Protein AF-A0A8S9I2S1-F1 (afdb_monomer_lite)

pLDDT: mean 80.67, std 11.35, range [46.56, 91.69]

Radius of gyration: 18.19 Å; chains: 1; bounding box: 32×26×56 Å

Foldseek 3Di:
DDDDDPVRVVVVVVVVVVVVCVVVVVLVVVLVVVCVVPVVLVVVLVVQCCVQQNPVRVVPDDDDPVSVVSSVSSVVSD

Structure (mmCIF, N/CA/C/O backbone):
data_AF-A0A8S9I2S1-F1
#
_entry.id   AF-A0A8S9I2S1-F1
#
loop_
_atom_site.group_PDB
_atom_site.id
_atom_site.type_symbol
_atom_site.label_atom_id
_atom_site.label_alt_id
_atom_site.label_comp_id
_atom_site.label_asym_id
_atom_site.label_entity_id
_atom_site.label_seq_id
_atom_site.pdbx_PDB_ins_code
_atom_site.Cartn_x
_atom_site.Cartn_y
_atom_site.Cartn_z
_atom_site.occupancy
_atom_site.B_iso_or_equiv
_atom_site.auth_seq_id
_atom_site.auth_comp_id
_atom_site.auth_asym_id
_atom_site.auth_atom_id
_atom_site.pdbx_PDB_model_num
ATOM 1 N N . MET A 1 1 ? 7.528 -0.395 -41.180 1.00 46.56 1 MET A N 1
ATOM 2 C CA . MET A 1 1 ? 7.298 0.047 -39.791 1.00 46.56 1 MET A CA 1
ATOM 3 C C . MET A 1 1 ? 7.586 -1.155 -38.906 1.00 46.56 1 MET A C 1
ATOM 5 O O . MET A 1 1 ? 6.730 -2.020 -38.788 1.00 46.56 1 MET A O 1
ATOM 9 N N . SER A 1 2 ? 8.831 -1.333 -38.458 1.00 61.25 2 SER A N 1
ATOM 10 C CA . SER A 1 2 ? 9.177 -2.495 -37.633 1.00 61.25 2 SER A CA 1
ATOM 11 C C . SER A 1 2 ? 8.652 -2.270 -36.220 1.00 61.25 2 SER A C 1
ATOM 13 O O . SER A 1 2 ? 9.045 -1.303 -35.571 1.00 61.25 2 SER A O 1
ATOM 15 N N . LEU A 1 3 ? 7.764 -3.159 -35.760 1.00 69.94 3 LEU A N 1
ATOM 16 C CA . LEU A 1 3 ? 7.572 -3.385 -34.329 1.00 69.94 3 LEU A CA 1
ATOM 17 C C . LEU A 1 3 ? 8.954 -3.636 -33.708 1.00 69.94 3 LEU A C 1
ATOM 19 O O . LEU A 1 3 ? 9.781 -4.306 -34.328 1.00 69.94 3 LEU A O 1
ATOM 23 N N . PHE A 1 4 ? 9.188 -3.065 -32.528 1.00 76.12 4 PHE A N 1
ATOM 24 C CA . PHE A 1 4 ? 10.435 -3.141 -31.766 1.00 76.12 4 PHE A CA 1
ATOM 25 C C . PHE A 1 4 ? 11.163 -4.485 -31.894 1.00 76.12 4 PHE A C 1
ATOM 27 O O . PHE A 1 4 ? 10.560 -5.557 -31.782 1.00 76.12 4 PHE A O 1
ATOM 34 N N . THR A 1 5 ? 12.482 -4.436 -32.070 1.00 87.75 5 THR A N 1
ATOM 35 C CA . THR A 1 5 ? 13.326 -5.622 -31.922 1.00 87.75 5 THR A CA 1
ATOM 36 C C . THR A 1 5 ? 13.274 -6.114 -30.473 1.00 87.75 5 THR A C 1
ATOM 38 O O . THR A 1 5 ? 13.047 -5.348 -29.535 1.00 87.75 5 THR A O 1
ATOM 41 N N . PHE A 1 6 ? 13.518 -7.407 -30.253 1.00 86.19 6 PHE A N 1
ATOM 42 C CA . PHE A 1 6 ? 13.462 -8.003 -28.912 1.00 86.19 6 PHE A CA 1
ATOM 43 C C . PHE A 1 6 ? 14.378 -7.302 -27.889 1.00 86.19 6 PHE A C 1
ATOM 45 O O . PHE A 1 6 ? 14.043 -7.209 -26.708 1.00 86.19 6 PHE A O 1
ATOM 52 N N . ASN A 1 7 ? 15.518 -6.771 -28.341 1.00 87.75 7 ASN A N 1
ATOM 53 C CA . ASN A 1 7 ? 16.442 -6.024 -27.488 1.00 87.75 7 ASN A CA 1
ATOM 54 C C . ASN A 1 7 ? 15.893 -4.644 -27.103 1.00 87.75 7 ASN A C 1
ATOM 56 O O . ASN A 1 7 ? 16.021 -4.257 -25.944 1.00 87.75 7 ASN A O 1
ATOM 60 N N . GLU A 1 8 ? 15.249 -3.934 -28.032 1.00 88.56 8 GLU A N 1
ATOM 61 C CA . GLU A 1 8 ? 14.599 -2.646 -27.748 1.00 88.56 8 GLU A CA 1
ATOM 62 C C . GLU A 1 8 ? 13.409 -2.826 -26.802 1.00 88.56 8 GLU A C 1
ATOM 64 O O . GLU A 1 8 ? 13.264 -2.067 -25.846 1.00 88.56 8 GLU A O 1
ATOM 69 N N . PHE A 1 9 ? 12.615 -3.884 -26.998 1.00 88.81 9 PHE A N 1
ATOM 70 C CA . PHE A 1 9 ? 11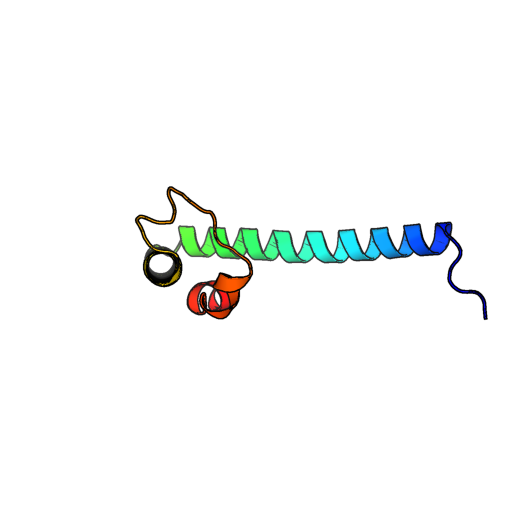.539 -4.244 -26.076 1.00 88.81 9 PHE A CA 1
ATOM 71 C C . PHE A 1 9 ? 12.074 -4.540 -24.669 1.00 88.81 9 PHE A C 1
ATOM 73 O O . PHE A 1 9 ? 11.558 -4.025 -23.679 1.00 88.81 9 PHE A O 1
ATOM 80 N N . ARG A 1 10 ? 13.146 -5.338 -24.562 1.00 87.25 10 ARG A N 1
ATOM 81 C CA . ARG A 1 10 ? 13.773 -5.657 -23.271 1.00 87.25 10 ARG A CA 1
ATOM 82 C C . ARG A 1 10 ? 14.314 -4.406 -22.577 1.00 87.25 10 ARG A C 1
ATOM 84 O O . ARG A 1 10 ? 14.226 -4.325 -21.354 1.00 87.25 10 ARG A O 1
ATOM 91 N N . ALA A 1 11 ? 14.899 -3.477 -23.330 1.00 89.19 11 ALA A N 1
ATOM 92 C CA . ALA A 1 11 ? 15.395 -2.217 -22.7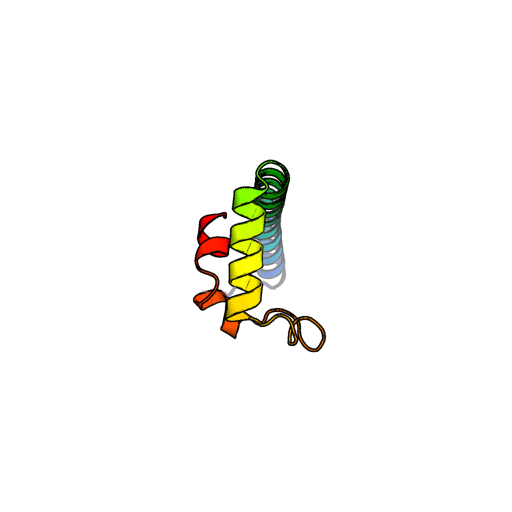88 1.00 89.19 11 ALA A CA 1
ATOM 93 C C . ALA A 1 11 ? 14.238 -1.367 -22.240 1.00 89.19 11 ALA A C 1
ATOM 95 O O . ALA A 1 11 ? 14.234 -1.062 -21.052 1.00 89.19 11 ALA A O 1
ATOM 96 N N . GLN A 1 12 ? 13.199 -1.117 -23.046 1.00 90.06 12 GLN A N 1
ATOM 97 C CA . GLN A 1 12 ? 12.022 -0.357 -22.602 1.00 90.06 12 GLN A CA 1
ATOM 98 C C . GLN A 1 12 ? 11.326 -0.979 -21.392 1.00 90.06 12 GLN A C 1
ATOM 100 O O . GLN A 1 12 ? 10.949 -0.274 -20.461 1.00 90.06 12 GLN A O 1
ATOM 105 N N . TRP A 1 13 ? 11.163 -2.303 -21.382 1.00 90.75 13 TRP A N 1
ATOM 106 C CA . TRP A 1 13 ? 10.549 -2.998 -20.256 1.00 90.75 13 TRP A CA 1
ATOM 107 C C . TRP A 1 13 ? 11.326 -2.777 -18.954 1.00 90.75 13 TRP A C 1
ATOM 109 O O . TRP A 1 13 ? 10.720 -2.554 -17.908 1.00 90.75 13 TRP A O 1
ATOM 119 N N . LYS A 1 14 ? 12.663 -2.820 -19.001 1.00 89.31 14 LYS A N 1
ATOM 120 C CA . LYS A 1 14 ? 13.501 -2.561 -17.822 1.00 89.31 14 LYS A CA 1
ATOM 121 C C . LYS A 1 14 ? 13.324 -1.138 -17.309 1.00 89.31 14 LYS A C 1
ATOM 123 O O . LYS A 1 14 ? 13.118 -0.971 -16.112 1.00 89.31 14 LYS A O 1
ATOM 128 N N . ASP A 1 15 ? 13.353 -0.157 -18.204 1.00 87.31 15 ASP A N 1
ATOM 129 C CA . ASP A 1 15 ? 13.226 1.252 -17.830 1.00 87.31 15 ASP A CA 1
ATOM 130 C C . ASP A 1 15 ? 11.867 1.531 -17.171 1.00 87.31 15 ASP A C 1
ATOM 132 O O . ASP A 1 15 ? 11.806 2.168 -16.121 1.00 87.31 15 ASP A O 1
ATOM 136 N N . ILE A 1 16 ? 10.785 0.971 -17.727 1.00 87.19 16 ILE A N 1
ATOM 137 C CA . ILE A 1 16 ? 9.437 1.075 -17.150 1.00 87.19 16 ILE A CA 1
ATOM 138 C C . ILE A 1 16 ? 9.373 0.421 -15.767 1.00 87.19 16 ILE A C 1
ATOM 140 O O . ILE A 1 16 ? 8.805 1.005 -14.847 1.00 87.19 16 ILE A O 1
ATOM 144 N N . ASN A 1 17 ? 9.957 -0.770 -15.591 1.00 83.94 17 ASN A N 1
ATOM 145 C CA . ASN A 1 17 ? 9.930 -1.448 -14.292 1.00 83.94 17 ASN A CA 1
ATOM 146 C C . ASN A 1 17 ? 10.670 -0.659 -13.217 1.00 83.94 17 ASN A C 1
ATOM 148 O O . ASN A 1 17 ? 10.127 -0.475 -12.135 1.00 83.94 17 ASN A O 1
ATOM 152 N N . VAL A 1 18 ? 11.878 -0.176 -13.509 1.00 82.81 18 VAL A N 1
ATOM 153 C CA . VAL A 1 18 ? 12.666 0.594 -12.536 1.00 82.81 18 VAL A CA 1
ATOM 154 C C . VAL A 1 18 ? 11.941 1.890 -12.173 1.00 82.81 18 VAL A C 1
ATOM 156 O O . VAL A 1 18 ? 11.721 2.156 -10.995 1.00 82.81 18 VAL A O 1
ATOM 159 N N . ALA A 1 19 ? 11.472 2.643 -13.173 1.00 78.12 19 ALA A N 1
ATOM 160 C CA . ALA A 1 19 ? 10.746 3.890 -12.941 1.00 78.12 19 ALA A CA 1
ATOM 161 C C . ALA A 1 19 ? 9.427 3.686 -12.172 1.00 78.12 19 ALA A C 1
ATOM 163 O O . ALA A 1 19 ? 9.023 4.551 -11.394 1.00 78.12 19 ALA A O 1
ATOM 164 N N . SER A 1 20 ? 8.743 2.558 -12.381 1.00 73.81 20 SER A N 1
ATOM 165 C CA . SER A 1 20 ? 7.504 2.239 -11.669 1.00 73.81 20 SER A CA 1
ATOM 166 C C . SER A 1 20 ? 7.766 1.779 -10.234 1.00 73.81 20 SER A C 1
ATOM 168 O O . SER A 1 20 ? 7.033 2.177 -9.332 1.00 73.81 20 SER A O 1
ATOM 170 N N . ILE A 1 21 ? 8.779 0.941 -10.003 1.00 73.44 21 ILE A N 1
ATOM 171 C CA . ILE A 1 21 ? 9.057 0.366 -8.681 1.00 73.44 21 ILE A CA 1
ATOM 172 C C . ILE A 1 21 ? 9.609 1.431 -7.733 1.00 73.44 21 ILE A C 1
ATOM 174 O O . ILE A 1 21 ? 9.045 1.598 -6.654 1.00 73.44 21 ILE A O 1
ATOM 178 N N . ASP A 1 22 ? 10.632 2.188 -8.143 1.00 69.94 22 ASP A N 1
ATOM 179 C CA . ASP A 1 22 ? 11.312 3.151 -7.259 1.00 69.94 22 ASP A CA 1
ATOM 180 C C . ASP A 1 22 ? 10.348 4.213 -6.709 1.00 69.94 22 ASP A C 1
ATOM 182 O O . ASP A 1 22 ? 10.377 4.546 -5.524 1.00 69.94 22 ASP A O 1
ATOM 186 N N . ASN A 1 23 ? 9.437 4.710 -7.549 1.00 69.25 23 ASN A N 1
ATOM 187 C CA . ASN A 1 23 ? 8.474 5.734 -7.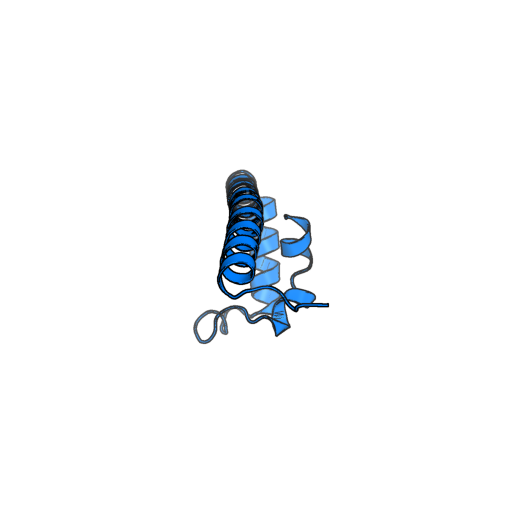143 1.00 69.25 23 ASN A CA 1
ATOM 188 C C . ASN A 1 23 ? 7.364 5.176 -6.241 1.00 69.25 23 ASN A C 1
ATOM 190 O O . ASN A 1 23 ? 6.954 5.833 -5.285 1.00 69.25 23 ASN A O 1
ATOM 194 N N . THR A 1 24 ? 6.882 3.962 -6.520 1.00 70.62 24 THR A N 1
ATOM 195 C CA . THR A 1 24 ? 5.777 3.372 -5.748 1.00 70.62 24 THR A CA 1
ATOM 196 C C . THR A 1 24 ? 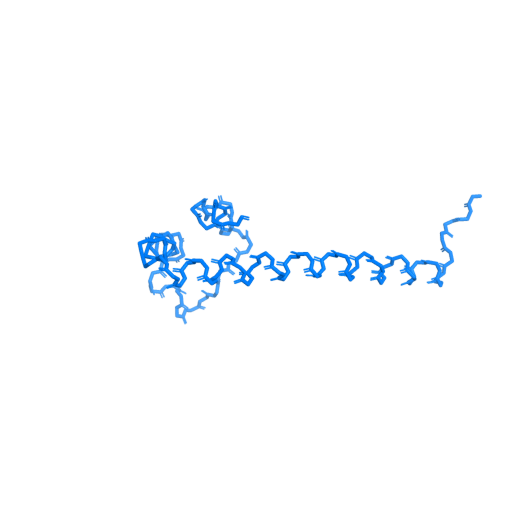6.261 2.859 -4.390 1.00 70.62 24 THR A C 1
ATOM 198 O O . THR A 1 24 ? 5.564 3.032 -3.393 1.00 70.62 24 THR A O 1
ATOM 201 N N . MET A 1 25 ? 7.469 2.280 -4.317 1.00 71.06 25 MET A N 1
ATOM 202 C CA . MET A 1 25 ? 8.054 1.809 -3.053 1.00 71.06 25 MET A CA 1
ATOM 203 C C . MET A 1 25 ? 8.344 2.957 -2.087 1.00 71.06 25 MET A C 1
ATOM 205 O O . MET A 1 25 ? 7.969 2.854 -0.921 1.00 71.06 25 MET A O 1
ATOM 209 N N . ASN A 1 26 ? 8.931 4.059 -2.566 1.00 73.00 26 ASN A N 1
ATOM 210 C CA . ASN A 1 26 ? 9.216 5.214 -1.713 1.00 73.00 26 ASN A CA 1
ATOM 211 C C . ASN A 1 26 ? 7.935 5.821 -1.125 1.00 73.00 26 ASN A C 1
ATOM 213 O O . ASN A 1 26 ? 7.897 6.132 0.063 1.00 73.00 26 ASN A O 1
ATOM 217 N N . ASN A 1 27 ? 6.871 5.958 -1.924 1.00 77.69 27 ASN A N 1
ATOM 218 C CA . ASN A 1 27 ? 5.599 6.481 -1.422 1.00 77.69 27 ASN A CA 1
ATOM 219 C C . ASN A 1 27 ? 4.987 5.566 -0.356 1.00 77.69 27 ASN A C 1
ATOM 221 O O . ASN A 1 27 ? 4.565 6.052 0.688 1.00 77.69 27 ASN A O 1
ATOM 225 N N . VAL A 1 28 ? 4.987 4.248 -0.578 1.00 81.56 28 VAL A N 1
ATOM 226 C CA . VAL A 1 28 ? 4.457 3.287 0.402 1.00 81.56 28 VAL A CA 1
ATOM 227 C C . VAL A 1 28 ? 5.241 3.341 1.714 1.00 81.56 28 VAL A C 1
ATOM 229 O O . VAL A 1 28 ? 4.632 3.335 2.783 1.00 81.56 28 VAL A O 1
ATOM 232 N N . GLU A 1 29 ? 6.571 3.425 1.655 1.00 82.62 29 GLU A N 1
ATOM 233 C CA . GLU A 1 29 ? 7.417 3.512 2.849 1.00 82.62 29 GLU A CA 1
ATOM 234 C C . GLU A 1 29 ? 7.105 4.765 3.676 1.00 82.62 29 GLU A C 1
ATOM 236 O O . GLU A 1 29 ? 6.890 4.666 4.886 1.00 82.62 29 GLU A O 1
ATOM 241 N N . TRP A 1 30 ? 6.994 5.926 3.025 1.00 84.50 30 TRP A N 1
ATOM 242 C CA . TRP A 1 30 ? 6.641 7.176 3.698 1.00 84.50 30 TRP A CA 1
ATOM 243 C C . TRP A 1 30 ? 5.224 7.166 4.257 1.00 84.50 30 TRP A C 1
ATOM 245 O O . TRP A 1 30 ? 5.025 7.575 5.398 1.00 84.50 30 TRP A O 1
ATOM 255 N N . THR A 1 31 ? 4.248 6.658 3.506 1.00 85.69 31 THR A N 1
ATOM 256 C CA . THR A 1 31 ? 2.869 6.527 3.986 1.00 85.69 31 THR A CA 1
ATOM 257 C C . THR A 1 31 ? 2.800 5.635 5.225 1.00 85.69 31 THR A C 1
ATOM 259 O O . THR A 1 31 ? 2.155 6.004 6.206 1.00 85.69 31 THR A O 1
ATOM 262 N N . ILE A 1 32 ? 3.497 4.493 5.236 1.00 85.25 32 ILE A N 1
ATOM 263 C CA . ILE A 1 32 ? 3.544 3.610 6.411 1.00 85.25 32 ILE A CA 1
ATOM 264 C C . ILE A 1 32 ? 4.262 4.300 7.579 1.00 85.25 32 ILE A C 1
ATOM 266 O O . ILE A 1 32 ? 3.778 4.234 8.708 1.00 85.25 32 ILE A O 1
ATOM 270 N N . ALA A 1 33 ? 5.379 4.990 7.332 1.00 87.31 33 ALA A N 1
ATOM 271 C CA . ALA A 1 33 ? 6.092 5.737 8.368 1.00 87.31 33 ALA A CA 1
ATOM 272 C C . ALA A 1 33 ? 5.215 6.839 8.993 1.00 87.31 33 ALA A C 1
ATOM 274 O O . ALA A 1 33 ? 5.179 6.984 10.216 1.00 87.31 33 ALA A O 1
ATOM 275 N N . GLU A 1 34 ? 4.454 7.571 8.179 1.00 86.69 34 GLU A N 1
ATOM 276 C CA . GLU A 1 34 ? 3.541 8.622 8.635 1.00 86.69 34 GLU A CA 1
ATOM 277 C C . GLU A 1 34 ? 2.361 8.050 9.432 1.00 86.69 34 GLU A C 1
ATOM 279 O O . GLU A 1 34 ? 1.975 8.608 10.462 1.00 86.69 34 GLU A O 1
ATOM 284 N N . MET A 1 35 ? 1.818 6.903 9.010 1.00 86.69 35 MET A N 1
ATOM 285 C CA . MET A 1 35 ? 0.792 6.182 9.769 1.00 86.69 35 MET A CA 1
ATOM 286 C C . MET A 1 35 ? 1.321 5.703 11.125 1.00 86.69 35 MET A C 1
ATOM 288 O O . MET A 1 35 ? 0.632 5.841 12.132 1.00 86.69 35 MET A O 1
ATOM 292 N N . LEU A 1 36 ? 2.545 5.171 11.181 1.00 87.12 36 LEU A N 1
ATOM 293 C CA . LEU A 1 36 ? 3.164 4.734 12.437 1.00 87.12 36 LEU A CA 1
ATOM 294 C C . LEU A 1 36 ? 3.419 5.905 13.397 1.00 87.12 36 LEU A C 1
ATOM 296 O O . LEU A 1 36 ? 3.292 5.735 14.610 1.00 87.12 36 LEU A O 1
ATOM 300 N N . ASN A 1 37 ? 3.738 7.089 12.867 1.00 91.69 37 ASN A N 1
ATOM 301 C CA . ASN A 1 37 ? 3.913 8.305 13.663 1.00 91.69 37 ASN A CA 1
ATOM 302 C C . ASN A 1 37 ? 2.581 8.915 14.137 1.00 91.69 37 ASN A C 1
ATOM 304 O O . ASN A 1 37 ? 2.555 9.587 15.168 1.00 91.69 37 ASN A O 1
ATOM 308 N N . ASN A 1 38 ? 1.475 8.662 13.428 1.00 90.56 38 ASN A N 1
ATOM 309 C CA . ASN A 1 38 ? 0.145 9.182 13.748 1.00 90.56 38 ASN A CA 1
ATOM 310 C C . ASN A 1 38 ? -0.840 8.041 14.055 1.00 90.56 38 ASN A C 1
ATOM 312 O O . ASN A 1 38 ? -1.571 7.594 13.162 1.00 90.56 38 ASN A O 1
ATOM 316 N N . PRO A 1 39 ? -0.940 7.599 15.322 1.00 87.81 39 PRO A N 1
ATOM 317 C CA . PRO A 1 39 ? -1.751 6.439 15.693 1.00 87.81 39 PRO A CA 1
ATOM 318 C C . PRO A 1 39 ? -3.236 6.582 15.328 1.00 87.81 39 PRO A C 1
ATOM 320 O O . PRO A 1 39 ? -3.879 5.581 15.036 1.00 87.81 39 PRO A O 1
ATOM 323 N N . GLU A 1 40 ? -3.776 7.804 15.265 1.00 91.44 40 GLU A N 1
ATOM 324 C CA . GLU A 1 40 ? -5.156 8.056 14.823 1.00 91.44 40 GLU A CA 1
ATOM 325 C C . GLU A 1 40 ? -5.378 7.697 13.340 1.00 91.44 40 GLU A C 1
ATOM 327 O O . GLU A 1 40 ? -6.425 7.157 12.975 1.00 91.44 40 GLU A O 1
ATOM 332 N N . ILE A 1 41 ? -4.398 7.983 12.474 1.00 90.06 41 ILE A N 1
ATOM 333 C CA . ILE A 1 41 ? -4.465 7.649 11.043 1.00 90.06 41 ILE A 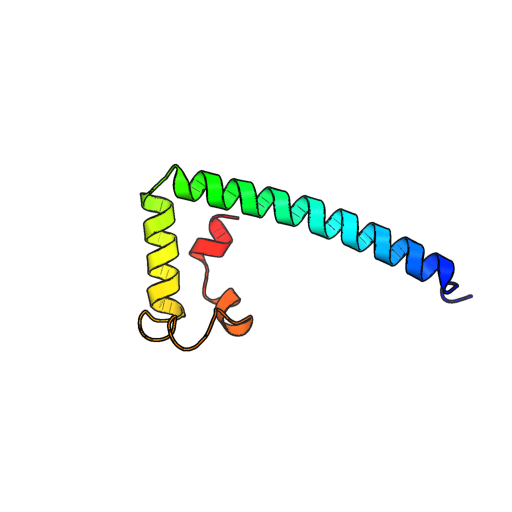CA 1
ATOM 334 C C . ILE A 1 41 ? -4.382 6.132 10.881 1.00 90.06 41 ILE A C 1
ATOM 336 O O . ILE A 1 41 ? -5.192 5.535 10.169 1.00 90.06 41 ILE A O 1
ATOM 340 N N . LEU A 1 42 ? -3.447 5.498 11.592 1.00 88.44 42 LEU A N 1
ATOM 341 C CA . LEU A 1 42 ? -3.296 4.046 11.582 1.00 88.44 42 LEU A CA 1
ATOM 342 C C . LEU A 1 42 ? -4.556 3.335 12.093 1.00 88.44 42 LEU A C 1
ATOM 344 O O . LEU A 1 42 ? -4.991 2.348 11.498 1.00 88.44 42 LEU A O 1
ATOM 348 N N . GLU A 1 43 ? -5.175 3.845 13.158 1.00 91.25 43 GLU A N 1
ATOM 349 C CA . GLU A 1 43 ? -6.413 3.294 13.710 1.00 91.25 43 GLU A CA 1
ATOM 350 C C . GLU A 1 43 ? -7.565 3.389 12.702 1.00 91.25 43 GLU A C 1
ATOM 352 O O . GLU A 1 43 ? -8.262 2.402 12.469 1.00 91.25 43 GLU A O 1
ATOM 357 N N . LYS A 1 44 ? -7.740 4.535 12.034 1.00 90.38 44 LYS A N 1
ATOM 358 C CA . LYS A 1 44 ? -8.774 4.705 10.997 1.00 90.38 44 LYS A CA 1
ATOM 359 C C . LYS A 1 44 ? -8.549 3.796 9.788 1.00 90.38 44 LYS A C 1
ATOM 361 O O . LYS A 1 44 ? -9.508 3.192 9.310 1.00 90.38 44 LYS A O 1
ATOM 366 N N . ALA A 1 45 ? -7.305 3.649 9.334 1.00 89.06 45 ALA A N 1
ATOM 367 C CA . ALA A 1 45 ? -6.952 2.736 8.245 1.00 89.06 45 ALA A CA 1
ATOM 368 C C . ALA A 1 45 ? -7.217 1.269 8.619 1.00 89.06 45 ALA A C 1
ATOM 370 O O . ALA A 1 45 ? -7.779 0.509 7.829 1.00 89.06 45 ALA A O 1
ATOM 371 N N . THR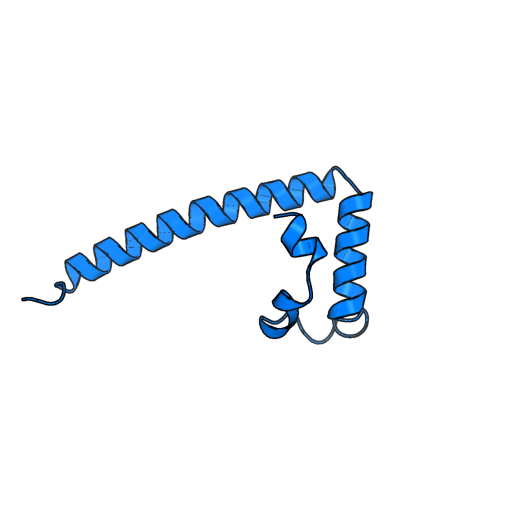 A 1 46 ? -6.881 0.884 9.850 1.00 88.44 46 THR A N 1
ATOM 372 C CA . THR A 1 46 ? -7.136 -0.467 10.372 1.00 88.44 46 THR A CA 1
ATOM 373 C C . THR A 1 46 ? -8.634 -0.732 10.516 1.00 88.44 46 THR A C 1
ATOM 375 O O . THR A 1 46 ? -9.115 -1.786 10.112 1.00 88.44 46 THR A O 1
ATOM 378 N N . ASN A 1 47 ? -9.399 0.249 10.999 1.00 90.38 47 ASN A N 1
ATOM 379 C CA . ASN A 1 47 ? -10.853 0.151 11.088 1.00 90.38 47 ASN A CA 1
ATOM 380 C C . ASN A 1 47 ? -11.504 0.009 9.704 1.00 90.38 47 ASN A C 1
ATOM 382 O O . ASN A 1 47 ? -12.452 -0.759 9.553 1.00 90.38 47 ASN A O 1
ATOM 386 N N . GLU A 1 48 ? -11.008 0.713 8.680 1.00 90.50 48 GLU A N 1
ATOM 387 C CA . GLU A 1 48 ? -11.484 0.530 7.304 1.00 90.50 48 GLU A CA 1
ATOM 388 C C . GLU A 1 48 ? -11.216 -0.893 6.796 1.00 90.50 48 GLU A C 1
ATOM 390 O O . GLU A 1 48 ? -12.124 -1.526 6.252 1.00 90.50 48 GLU A O 1
ATOM 395 N N . LEU A 1 49 ? -10.012 -1.428 7.026 1.00 87.88 49 LEU A N 1
ATOM 396 C CA . LEU A 1 49 ? -9.686 -2.819 6.695 1.00 87.88 49 LEU A CA 1
ATOM 397 C C . LEU A 1 49 ? -10.614 -3.802 7.408 1.00 87.88 49 LEU A C 1
ATOM 399 O O . LEU A 1 49 ? -11.148 -4.717 6.781 1.00 87.88 49 LEU A O 1
ATOM 403 N N . ASP A 1 50 ? -10.864 -3.584 8.694 1.00 86.44 50 ASP A N 1
ATOM 404 C CA . ASP A 1 50 ? -11.759 -4.419 9.488 1.00 86.44 50 ASP A CA 1
ATOM 405 C C . ASP A 1 50 ? -13.209 -4.376 8.985 1.00 86.44 50 ASP A C 1
ATOM 407 O O . ASP A 1 50 ? -13.908 -5.384 9.070 1.00 86.44 50 ASP A O 1
ATOM 411 N N . MET A 1 51 ? -13.666 -3.243 8.443 1.00 87.38 51 MET A N 1
ATOM 412 C CA . MET A 1 51 ? -15.017 -3.094 7.889 1.00 87.38 51 MET A CA 1
ATOM 413 C C . MET A 1 51 ? -15.161 -3.699 6.489 1.00 87.38 51 MET A C 1
ATOM 415 O O . MET A 1 51 ? -16.162 -4.357 6.207 1.00 87.38 51 MET A O 1
ATOM 419 N N . VAL A 1 52 ? -14.190 -3.462 5.604 1.00 85.00 52 VAL A N 1
ATOM 420 C CA . VAL A 1 52 ? -14.253 -3.880 4.193 1.00 85.00 52 VAL A CA 1
ATOM 421 C C . VAL A 1 52 ? -13.862 -5.347 4.039 1.00 85.00 52 VAL A C 1
ATOM 423 O O . VAL A 1 52 ? -14.524 -6.107 3.329 1.00 85.00 52 VAL A O 1
ATOM 426 N N . VAL A 1 53 ? -12.792 -5.757 4.720 1.00 82.00 53 VAL A N 1
ATOM 427 C CA . VAL A 1 53 ? -12.233 -7.106 4.609 1.00 82.00 53 VAL A CA 1
ATOM 428 C C . VAL A 1 53 ? -12.816 -8.012 5.685 1.00 82.00 53 VAL A C 1
ATOM 430 O O . VAL A 1 53 ? -13.156 -9.144 5.358 1.00 82.00 53 VAL A O 1
ATOM 433 N N . GLY A 1 54 ? -13.032 -7.520 6.911 1.00 73.75 54 GLY A N 1
ATOM 434 C CA . GLY A 1 54 ? -13.601 -8.278 8.035 1.00 73.75 54 GLY A CA 1
ATOM 435 C C . GLY A 1 54 ? -12.544 -8.859 8.985 1.00 73.75 54 GLY A C 1
ATOM 436 O O . GLY A 1 54 ? -11.619 -9.540 8.541 1.00 73.75 54 GLY A O 1
ATOM 437 N N . LYS A 1 55 ? -12.727 -8.692 10.306 1.00 63.94 55 LYS A N 1
ATOM 438 C CA . LYS A 1 55 ? -11.825 -9.238 11.351 1.00 63.94 55 LYS A CA 1
ATOM 439 C C . LYS A 1 55 ? -11.652 -10.762 11.297 1.00 63.94 55 LYS A C 1
ATOM 441 O O . LYS A 1 55 ? -10.537 -11.256 11.423 1.00 63.94 55 LYS A O 1
ATOM 446 N N . ASP A 1 56 ? -12.729 -11.503 11.034 1.00 57.09 56 ASP A N 1
ATOM 447 C CA . ASP A 1 56 ? -12.696 -12.972 10.903 1.00 57.09 56 ASP A CA 1
ATOM 448 C C . ASP A 1 56 ? -12.198 -13.449 9.524 1.00 57.09 56 ASP A C 1
ATOM 450 O O . ASP A 1 56 ? -11.903 -14.628 9.323 1.00 57.09 56 ASP A O 1
ATOM 454 N N . ARG A 1 57 ? -12.091 -12.532 8.554 1.00 54.25 57 ARG A N 1
ATOM 455 C CA . ARG A 1 57 ? -11.685 -12.811 7.169 1.00 54.25 57 ARG A CA 1
ATOM 456 C C . ARG A 1 57 ? -10.192 -12.600 6.925 1.00 54.25 57 ARG A C 1
ATOM 458 O O . ARG A 1 57 ? -9.640 -13.329 6.104 1.00 54.25 57 ARG A O 1
ATOM 465 N N . LEU A 1 58 ? -9.525 -11.724 7.684 1.00 53.09 58 LEU A N 1
ATOM 466 C CA . LEU A 1 58 ? -8.061 -11.557 7.643 1.00 53.09 58 LEU A CA 1
ATOM 467 C C . LEU A 1 58 ? -7.296 -12.853 7.986 1.00 53.09 58 LEU A C 1
ATOM 469 O O . LEU A 1 58 ? -6.158 -13.027 7.562 1.00 53.09 58 LEU A O 1
ATOM 473 N N . VAL A 1 59 ? -7.930 -13.791 8.702 1.00 47.72 59 VAL A N 1
ATOM 474 C CA . VAL A 1 59 ? -7.349 -15.097 9.072 1.00 47.72 59 VAL A CA 1
ATOM 475 C C . VAL A 1 59 ? -7.471 -16.142 7.946 1.00 47.72 59 VAL A C 1
ATOM 477 O O . VAL A 1 59 ? -6.710 -17.106 7.925 1.00 47.72 59 VAL A O 1
ATOM 480 N N . GLN A 1 60 ? -8.390 -15.967 6.985 1.00 47.91 60 GLN A N 1
ATOM 481 C CA . GLN A 1 60 ? -8.625 -16.936 5.897 1.00 47.91 60 GLN A CA 1
ATOM 482 C C . GLN A 1 60 ? -8.256 -16.418 4.499 1.00 47.91 60 GLN A C 1
ATOM 484 O O . GLN A 1 60 ? -8.069 -17.233 3.592 1.00 47.91 60 GLN A O 1
ATOM 489 N N . ARG A 1 61 ? -8.144 -15.095 4.290 1.00 61.62 61 ARG A N 1
ATOM 490 C CA . ARG A 1 61 ? -7.843 -14.503 2.978 1.00 61.62 61 ARG A CA 1
ATOM 491 C C . ARG A 1 61 ? -7.252 -13.092 3.103 1.00 61.62 61 ARG A C 1
ATOM 493 O O . ARG A 1 61 ? -7.779 -12.248 3.816 1.00 61.62 61 ARG A O 1
ATOM 500 N N . LEU A 1 62 ? -6.172 -12.846 2.363 1.00 74.25 62 LEU A N 1
ATOM 501 C CA . LEU A 1 62 ? -5.547 -11.528 2.206 1.00 74.25 62 LEU A CA 1
ATOM 502 C C . LEU A 1 62 ? -6.444 -10.581 1.385 1.00 74.25 62 LEU A C 1
ATOM 504 O O . LEU A 1 62 ? -7.298 -11.049 0.627 1.00 74.25 62 LEU A O 1
ATOM 508 N N . VAL A 1 63 ? -6.210 -9.267 1.509 1.00 80.06 63 VAL A N 1
ATOM 509 C CA . VAL A 1 63 ? -6.834 -8.224 0.669 1.00 80.06 63 VAL A CA 1
ATOM 510 C C . VAL A 1 63 ? -6.750 -8.627 -0.804 1.00 80.06 63 VAL A C 1
ATOM 512 O O . VAL A 1 63 ? -5.678 -9.009 -1.279 1.00 80.06 63 VAL A O 1
ATOM 515 N N . GLN A 1 64 ? -7.867 -8.551 -1.528 1.00 83.06 64 GLN A N 1
ATOM 516 C CA . GLN A 1 64 ? -7.891 -8.790 -2.970 1.00 83.06 64 GLN A CA 1
ATOM 517 C C . GLN A 1 64 ? -8.045 -7.500 -3.765 1.00 83.06 64 GLN A C 1
ATOM 519 O O . GLN A 1 64 ? -8.528 -6.488 -3.262 1.00 83.06 64 GLN A O 1
ATOM 524 N N . GLU A 1 65 ? -7.694 -7.553 -5.052 1.00 81.12 65 GLU A N 1
ATOM 525 C CA . GLU A 1 65 ? -7.863 -6.420 -5.970 1.00 81.12 65 GLU A CA 1
ATOM 526 C C . GLU A 1 65 ? -9.314 -5.912 -6.021 1.00 81.12 65 GLU A C 1
ATOM 528 O O . GLU A 1 65 ? -9.543 -4.716 -6.181 1.00 81.12 65 GLU A O 1
ATOM 533 N N . SER A 1 66 ? -10.299 -6.794 -5.804 1.00 83.88 66 SER A N 1
ATOM 534 C CA . SER A 1 66 ? -11.722 -6.439 -5.713 1.00 83.88 66 SER A CA 1
ATOM 535 C C . SER A 1 66 ? -12.072 -5.542 -4.524 1.00 83.88 66 SER A C 1
ATOM 537 O O . SER A 1 66 ? -13.115 -4.886 -4.541 1.00 83.88 66 SER A O 1
ATOM 539 N N . ASP A 1 67 ? -11.230 -5.531 -3.493 1.00 84.12 67 ASP A N 1
ATOM 540 C CA . ASP A 1 67 ? -11.475 -4.822 -2.239 1.00 84.12 67 ASP A CA 1
ATOM 541 C C . ASP A 1 67 ? -10.889 -3.397 -2.293 1.00 84.12 67 ASP A C 1
ATOM 543 O O . ASP A 1 67 ? -11.423 -2.482 -1.670 1.00 84.12 67 ASP A O 1
ATOM 547 N N . ILE A 1 68 ? -9.864 -3.168 -3.128 1.00 85.88 68 ILE A N 1
ATOM 548 C CA . ILE A 1 68 ? -9.180 -1.871 -3.321 1.00 85.88 68 ILE A CA 1
ATOM 549 C C . ILE A 1 68 ? -10.144 -0.709 -3.640 1.00 85.88 68 ILE A C 1
ATOM 551 O O . ILE A 1 68 ? -9.974 0.381 -3.082 1.00 85.88 68 ILE A O 1
ATOM 555 N N . PRO A 1 69 ? -11.189 -0.870 -4.481 1.00 88.81 69 PRO A N 1
ATOM 556 C CA . PRO A 1 69 ? -12.152 0.201 -4.723 1.00 88.81 69 PRO A CA 1
ATOM 557 C C . PRO A 1 69 ? -12.856 0.696 -3.453 1.00 88.81 69 PRO A C 1
ATOM 559 O O . PRO A 1 69 ? -13.231 1.865 -3.405 1.00 88.81 69 PRO A O 1
ATOM 562 N N . GLN A 1 70 ? -12.992 -0.154 -2.432 1.00 87.50 70 GLN A N 1
ATOM 563 C CA . GLN A 1 70 ? -13.706 0.141 -1.187 1.00 87.50 70 GLN A CA 1
ATOM 564 C C . GLN A 1 70 ? -12.793 0.677 -0.069 1.00 87.50 70 GLN A C 1
ATOM 566 O O . GLN A 1 70 ? -13.304 1.264 0.878 1.00 87.50 70 GLN A O 1
ATOM 571 N N . LEU A 1 71 ? -11.467 0.541 -0.196 1.00 88.75 71 LEU A N 1
ATOM 572 C CA . LEU A 1 71 ? -10.469 1.034 0.767 1.00 88.75 71 LEU A CA 1
ATOM 573 C C . LEU A 1 71 ? -10.153 2.527 0.544 1.00 88.75 71 LEU A C 1
ATOM 575 O O . LEU A 1 71 ? -9.068 2.901 0.097 1.00 88.75 71 LEU A O 1
ATOM 579 N N . ASN A 1 72 ? -11.148 3.392 0.734 1.00 89.00 72 ASN A N 1
ATOM 580 C CA . ASN A 1 72 ? -11.071 4.816 0.395 1.00 89.00 72 ASN A CA 1
ATOM 581 C C . ASN A 1 72 ? -10.148 5.619 1.311 1.00 89.00 72 ASN A C 1
ATOM 583 O O . ASN A 1 72 ? -9.463 6.518 0.830 1.00 89.00 72 ASN A O 1
ATOM 587 N N . TYR A 1 73 ? -10.122 5.300 2.599 1.00 88.25 73 TYR A N 1
ATOM 588 C CA . TYR A 1 73 ? -9.259 5.939 3.579 1.00 88.25 73 TYR A CA 1
ATOM 589 C C . TYR A 1 73 ? -7.798 5.577 3.325 1.00 88.25 73 TYR A C 1
ATOM 591 O O . TYR A 1 73 ? -6.963 6.469 3.218 1.00 88.25 73 TYR A O 1
ATOM 599 N N . ILE A 1 74 ? -7.497 4.294 3.110 1.00 87.00 74 ILE A N 1
ATOM 600 C CA . ILE A 1 74 ? -6.136 3.849 2.772 1.00 87.00 74 ILE A CA 1
ATOM 601 C C . ILE A 1 74 ? -5.651 4.487 1.467 1.00 87.00 74 ILE A C 1
ATOM 603 O O . ILE A 1 74 ? -4.516 4.954 1.407 1.00 87.00 74 ILE A O 1
ATOM 607 N N . LYS A 1 75 ? -6.514 4.583 0.445 1.00 87.00 75 LYS A N 1
ATOM 608 C CA . LYS A 1 75 ? -6.190 5.301 -0.801 1.00 87.00 75 LYS A CA 1
ATOM 609 C C . LYS A 1 75 ? -5.930 6.794 -0.588 1.00 87.00 75 LYS A C 1
ATOM 611 O O . LYS A 1 75 ? -5.201 7.374 -1.378 1.00 87.00 75 LYS A O 1
ATOM 616 N N . ALA A 1 76 ? -6.532 7.413 0.426 1.00 85.25 76 ALA A N 1
ATOM 617 C CA . ALA A 1 76 ? -6.340 8.829 0.736 1.00 85.25 76 ALA A CA 1
ATOM 618 C C . ALA A 1 76 ? -5.072 9.109 1.564 1.00 85.25 76 ALA A C 1
ATOM 620 O O . ALA A 1 76 ? -4.678 10.266 1.686 1.00 85.25 76 ALA A O 1
ATOM 621 N N . CYS A 1 77 ? -4.457 8.080 2.155 1.00 78.56 77 CYS A N 1
ATOM 622 C CA . CYS A 1 77 ? -3.196 8.199 2.891 1.00 78.56 77 CYS A CA 1
ATOM 623 C C . CYS A 1 77 ? -1.946 8.044 2.003 1.00 78.56 77 CYS A C 1
ATOM 625 O O . CYS A 1 77 ? -0.837 8.320 2.463 1.00 78.56 77 CYS A O 1
ATOM 627 N N . SER A 1 78 ? -2.125 7.563 0.771 1.00 66.50 78 SER A N 1
ATOM 628 C CA . SER A 1 78 ? -1.114 7.529 -0.294 1.00 66.50 78 SER A CA 1
ATOM 629 C C . SER A 1 78 ? -1.097 8.835 -1.080 1.00 66.50 78 SER A C 1
ATOM 631 O O . SER A 1 78 ? -0.049 9.062 -1.725 1.00 66.50 78 SER A O 1
#

InterPro domains:
  IPR001128 Cytochrome P450 [PF00067] (4-77)
  IPR036396 Cytochrome P450 superfamily [G3DSA:1.10.630.10] (1-78)
  IPR036396 Cytochrome P450 superfamily [SSF48264] (4-77)

Secondary structure (DSSP, 8-state):
-----HHHHHHHHHHHHHHHHHHHHHHHHHHHHHHHH-HHHHHHHHHHHIIIIITTTTTT----TTTGGG-HHHHHH-

Sequence (78 aa):
MSLFTFNEFRAQWKDINVASIDNTMNNVEWTIAEMLNNPEILEKATNELDMVVGKDRLVQRLVQESDIPQLNYIKACS

Organism: Brassica cretica (NCBI:txid69181)